Protein AF-A0A258H890-F1 (afdb_monomer_lite)

Sequence (98 aa):
MDQPDPFGFIGLTYDDVMLLPAHTDVIPSEADTTSRLTRRISVYAPLLSAAMDTVTEARMAIAMARQGGMGIMHRNLSIADQAEQVDKVKRSESGMIT

Foldseek 3Di:
DDDPDPPPDDDDDPVRDDDDDDDDPDDPVRDQQWDDPDPPDIFSHPDEWDQDPVIDFLVNQLVQVVVRHGYDHHDPDPPVVSVVRVVSNVVVPCPDPD

Structure (mmCIF, N/CA/C/O backbone):
data_AF-A0A258H890-F1
#
_entry.id   AF-A0A258H890-F1
#
loop_
_atom_site.group_PDB
_atom_site.id
_atom_site.type_symbol
_atom_site.label_atom_id
_atom_site.label_alt_id
_atom_site.label_comp_id
_atom_site.label_asym_id
_atom_site.label_entity_id
_atom_site.label_seq_id
_atom_site.pdbx_PDB_ins_code
_atom_site.Cartn_x
_atom_site.Cartn_y
_atom_site.Cartn_z
_atom_site.occupancy
_atom_site.B_iso_or_equiv
_atom_site.auth_seq_id
_atom_site.auth_comp_id
_atom_site.auth_asym_id
_atom_site.auth_atom_id
_atom_site.pdbx_PDB_model_num
ATOM 1 N N . MET A 1 1 ? 28.117 -28.118 8.928 1.00 50.97 1 MET A N 1
ATOM 2 C CA . MET A 1 1 ? 27.567 -26.767 8.693 1.00 50.97 1 MET A CA 1
ATOM 3 C C . MET A 1 1 ? 27.118 -26.207 10.041 1.00 50.97 1 MET A C 1
ATOM 5 O O . MET A 1 1 ? 25.958 -25.883 10.197 1.00 50.97 1 MET A O 1
ATOM 9 N N . ASP A 1 2 ? 28.028 -26.134 11.019 1.00 58.75 2 ASP A N 1
ATOM 10 C CA . ASP A 1 2 ? 27.706 -25.760 12.409 1.00 58.75 2 ASP A CA 1
ATOM 11 C C . ASP A 1 2 ? 28.862 -24.955 13.014 1.00 58.75 2 ASP A C 1
ATOM 13 O O . ASP A 1 2 ? 29.487 -25.355 13.994 1.00 58.75 2 ASP A O 1
ATOM 17 N N . GLN A 1 3 ? 29.202 -23.827 12.393 1.00 61.97 3 GLN A N 1
ATOM 18 C CA . GLN A 1 3 ? 30.072 -22.844 13.029 1.00 61.97 3 GLN A CA 1
ATOM 19 C C . GLN A 1 3 ? 29.418 -21.469 12.882 1.00 61.97 3 GLN A C 1
ATOM 21 O O . GLN A 1 3 ? 29.121 -21.079 11.752 1.00 61.97 3 GLN A O 1
ATOM 26 N N . PRO A 1 4 ? 29.134 -20.754 13.987 1.00 54.59 4 PRO A N 1
ATOM 27 C CA . PRO A 1 4 ? 28.651 -19.387 13.911 1.00 54.59 4 PRO A CA 1
ATOM 28 C C . PRO A 1 4 ? 29.789 -18.537 13.349 1.00 54.59 4 PRO A C 1
ATOM 30 O O . PRO A 1 4 ? 30.777 -18.282 14.034 1.00 54.59 4 PRO A O 1
ATOM 33 N N . ASP A 1 5 ? 29.670 -18.178 12.075 1.00 70.25 5 ASP A N 1
ATOM 34 C CA . ASP A 1 5 ? 30.567 -17.244 11.414 1.00 70.25 5 ASP A CA 1
ATOM 35 C C . ASP A 1 5 ? 30.194 -15.823 11.871 1.00 70.25 5 ASP A C 1
ATOM 37 O O . ASP A 1 5 ? 29.097 -15.351 11.549 1.00 70.25 5 ASP A O 1
ATOM 41 N N . PRO A 1 6 ? 31.051 -15.131 12.645 1.00 66.81 6 PRO A N 1
ATOM 42 C CA . PRO A 1 6 ? 30.797 -13.752 13.058 1.00 66.81 6 PRO A CA 1
ATOM 43 C C . PRO A 1 6 ? 30.761 -12.774 11.869 1.00 66.81 6 PRO A C 1
ATOM 45 O O . PRO A 1 6 ? 30.369 -11.623 12.046 1.00 66.81 6 PRO A O 1
ATOM 48 N N . PHE A 1 7 ? 31.127 -13.236 10.669 1.00 70.69 7 PHE A N 1
ATOM 49 C CA . PHE A 1 7 ? 31.105 -12.515 9.401 1.00 70.69 7 PHE A CA 1
ATOM 50 C C . PHE A 1 7 ? 30.182 -13.205 8.390 1.00 70.69 7 PHE A C 1
ATOM 52 O O . PHE A 1 7 ? 30.575 -13.446 7.250 1.00 70.69 7 PHE A O 1
ATOM 59 N N . GLY A 1 8 ? 28.958 -13.541 8.816 1.00 71.06 8 GLY A N 1
ATOM 60 C CA . GLY A 1 8 ? 27.928 -14.122 7.949 1.00 71.06 8 GLY A CA 1
ATOM 61 C C . GLY A 1 8 ? 27.742 -13.379 6.614 1.00 71.06 8 GLY A C 1
ATOM 62 O O . GLY A 1 8 ? 28.282 -12.298 6.392 1.00 71.06 8 GLY A O 1
ATOM 63 N N . PHE A 1 9 ? 26.967 -13.969 5.701 1.00 77.38 9 PHE A N 1
ATOM 64 C CA . PHE A 1 9 ? 26.828 -13.478 4.325 1.00 77.38 9 PHE A CA 1
ATOM 65 C C . PHE A 1 9 ? 26.611 -11.959 4.211 1.00 77.38 9 PHE A C 1
ATOM 67 O O . PHE A 1 9 ? 25.826 -11.369 4.954 1.00 77.38 9 PHE A O 1
ATOM 74 N N . ILE A 1 10 ? 27.282 -11.353 3.227 1.00 87.44 10 ILE A N 1
ATOM 75 C CA . ILE A 1 10 ? 27.157 -9.931 2.891 1.00 87.44 10 ILE A CA 1
ATOM 76 C C . ILE A 1 10 ? 25.687 -9.610 2.580 1.00 87.44 10 ILE A C 1
ATOM 78 O O . ILE A 1 10 ? 25.098 -10.197 1.672 1.00 87.44 10 ILE A O 1
ATOM 82 N N . GLY A 1 11 ? 25.105 -8.671 3.328 1.00 90.44 11 GLY A N 1
ATOM 83 C CA . GLY A 1 11 ? 23.806 -8.075 3.023 1.00 90.44 11 GLY A CA 1
ATOM 84 C C . GLY A 1 11 ? 23.969 -6.853 2.123 1.00 90.44 11 GLY A C 1
ATOM 85 O O . GLY A 1 11 ? 24.885 -6.064 2.335 1.00 90.44 11 GLY A O 1
ATOM 86 N N . LEU A 1 12 ? 23.081 -6.701 1.140 1.00 94.19 12 LEU A N 1
ATOM 87 C CA . LEU A 1 12 ? 23.015 -5.534 0.256 1.00 94.19 12 LEU A CA 1
ATOM 88 C C . LEU A 1 12 ? 21.723 -4.754 0.538 1.00 94.19 12 LEU A C 1
ATOM 90 O O . LEU A 1 12 ? 20.668 -5.363 0.732 1.00 94.19 12 LEU A O 1
ATOM 94 N N . THR A 1 13 ? 21.799 -3.425 0.546 1.00 95.69 13 THR A N 1
ATOM 95 C CA . THR A 1 13 ? 20.649 -2.509 0.575 1.00 95.69 13 THR A CA 1
ATOM 96 C C . THR A 1 13 ? 20.411 -1.874 -0.802 1.00 95.69 13 THR A C 1
ATOM 98 O O . THR A 1 13 ? 21.124 -2.158 -1.762 1.00 95.69 13 THR A O 1
ATOM 101 N N . TYR A 1 14 ? 19.391 -1.019 -0.920 1.00 96.12 14 TYR A N 1
ATOM 102 C CA . TYR A 1 14 ? 19.010 -0.381 -2.185 1.00 96.12 14 TYR A CA 1
ATOM 103 C C . TYR A 1 14 ? 20.144 0.434 -2.817 1.00 96.12 14 TYR A C 1
ATOM 105 O O . TYR A 1 14 ? 20.326 0.357 -4.026 1.00 96.12 14 TYR A O 1
ATOM 113 N N . ASP A 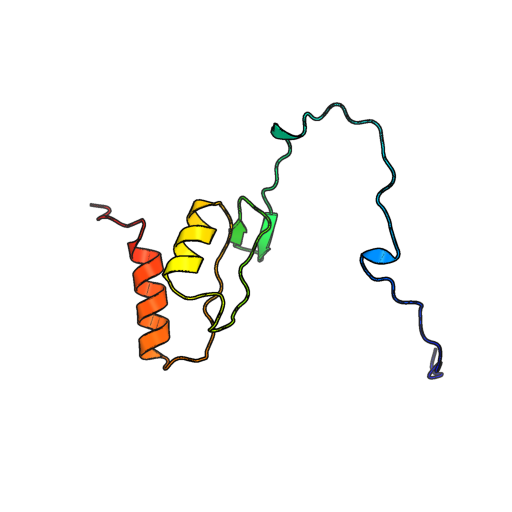1 15 ? 20.922 1.158 -2.010 1.00 97.25 15 ASP A N 1
ATOM 114 C CA . ASP A 1 15 ? 21.998 2.033 -2.497 1.00 97.25 15 ASP A CA 1
ATOM 115 C C . ASP A 1 15 ? 23.277 1.274 -2.895 1.00 97.25 15 ASP A C 1
ATOM 117 O O . ASP A 1 15 ? 24.169 1.851 -3.517 1.00 97.25 15 ASP A O 1
ATOM 121 N N . ASP A 1 16 ? 23.372 -0.022 -2.578 1.00 96.75 16 ASP A N 1
ATOM 122 C CA . ASP A 1 16 ? 24.541 -0.843 -2.917 1.00 96.75 16 ASP A CA 1
ATOM 123 C C . ASP A 1 16 ? 24.486 -1.388 -4.354 1.00 96.75 16 ASP A C 1
ATOM 125 O O . ASP A 1 16 ? 25.472 -1.934 -4.856 1.00 96.75 16 ASP A O 1
ATOM 129 N N . VAL A 1 17 ? 23.329 -1.298 -5.019 1.00 96.50 17 VAL A N 1
ATOM 130 C CA . VAL A 1 17 ? 23.080 -1.944 -6.312 1.00 96.50 17 VAL A CA 1
ATOM 131 C C . VAL A 1 17 ? 22.337 -1.032 -7.281 1.00 96.50 17 VAL A C 1
ATOM 133 O O . VAL A 1 17 ? 21.637 -0.100 -6.902 1.00 96.50 17 VAL A O 1
ATOM 136 N N . MET A 1 18 ? 22.452 -1.336 -8.571 1.00 98.00 18 MET A N 1
ATOM 137 C CA . MET A 1 18 ? 21.718 -0.654 -9.632 1.00 98.00 18 MET A CA 1
ATOM 138 C C . MET A 1 18 ? 21.232 -1.670 -10.664 1.00 98.00 18 MET A C 1
ATOM 140 O O . MET A 1 18 ? 21.907 -2.661 -10.947 1.00 98.00 18 MET A O 1
ATOM 144 N N . LEU A 1 19 ? 20.059 -1.413 -11.247 1.00 97.19 19 LEU A N 1
ATOM 145 C CA . LEU A 1 19 ? 19.549 -2.200 -12.366 1.00 97.19 19 LEU A CA 1
ATOM 146 C C . LEU A 1 19 ? 20.364 -1.901 -13.630 1.00 97.19 19 LEU A C 1
ATOM 148 O O . LEU A 1 19 ? 20.536 -0.743 -14.007 1.00 97.19 19 LEU A O 1
ATOM 152 N N . LEU A 1 20 ? 20.839 -2.949 -14.303 1.00 97.25 20 LEU A N 1
ATOM 153 C CA . LEU A 1 20 ? 21.502 -2.808 -15.597 1.00 97.25 20 LEU A CA 1
ATOM 154 C C . LEU A 1 20 ? 20.451 -2.597 -16.699 1.00 97.25 20 LEU A C 1
ATOM 156 O O . LEU A 1 20 ? 19.504 -3.384 -16.780 1.00 97.25 20 LEU A O 1
ATOM 160 N N . PRO A 1 21 ? 20.604 -1.578 -17.563 1.00 96.69 21 PRO A N 1
ATOM 161 C CA . PRO A 1 21 ? 19.721 -1.400 -18.709 1.00 96.69 21 PRO A CA 1
ATOM 162 C C . PRO A 1 21 ? 19.756 -2.609 -19.653 1.00 96.69 21 PRO A C 1
ATOM 164 O O . PRO A 1 21 ? 20.812 -3.202 -19.879 1.00 96.69 21 PRO A O 1
ATOM 167 N N . ALA A 1 22 ? 18.610 -2.936 -20.248 1.00 95.50 22 ALA A N 1
ATOM 168 C CA . ALA A 1 22 ? 18.467 -3.994 -21.244 1.00 95.50 22 ALA A CA 1
ATOM 169 C C . ALA A 1 22 ? 17.526 -3.551 -22.373 1.00 95.50 22 ALA A C 1
ATOM 171 O O . ALA A 1 22 ? 16.749 -2.608 -22.215 1.00 95.50 22 ALA A O 1
ATOM 172 N N . HIS A 1 23 ? 17.600 -4.232 -23.518 1.00 95.94 23 HIS A N 1
ATOM 173 C CA . HIS A 1 23 ? 16.693 -3.988 -24.638 1.00 95.94 23 HIS A CA 1
ATOM 174 C C . HIS A 1 23 ? 15.250 -4.348 -24.256 1.00 95.94 23 HIS A C 1
ATOM 176 O O . HIS A 1 23 ? 15.009 -5.409 -23.682 1.00 95.94 23 HIS A O 1
ATOM 182 N N . THR A 1 24 ? 14.293 -3.492 -24.611 1.00 94.75 24 THR A N 1
ATOM 183 C CA . THR A 1 24 ? 12.860 -3.736 -24.425 1.00 94.75 24 THR A CA 1
ATOM 184 C C . THR A 1 24 ? 12.064 -3.049 -25.529 1.00 94.75 24 THR A C 1
ATOM 186 O O . THR A 1 24 ? 12.382 -1.923 -25.904 1.00 94.75 24 THR A O 1
ATOM 189 N N . ASP A 1 25 ? 11.019 -3.721 -26.010 1.00 95.38 25 ASP A N 1
ATOM 190 C CA . ASP A 1 25 ? 10.023 -3.157 -26.930 1.00 95.38 25 ASP A CA 1
ATOM 191 C C . ASP A 1 25 ? 8.786 -2.617 -26.180 1.00 95.38 25 ASP A C 1
ATOM 193 O O . ASP A 1 25 ? 7.842 -2.128 -26.795 1.00 95.38 25 ASP A O 1
ATOM 197 N N . VAL A 1 26 ? 8.766 -2.717 -24.843 1.00 95.00 26 VAL A N 1
ATOM 198 C CA . VAL A 1 26 ? 7.656 -2.252 -23.998 1.00 95.00 26 VAL A CA 1
ATOM 199 C C . VAL A 1 26 ? 7.745 -0.744 -23.794 1.00 95.00 26 VAL A C 1
ATOM 201 O O . VAL A 1 26 ? 8.753 -0.232 -23.300 1.00 95.00 26 VAL A O 1
ATOM 204 N N . ILE A 1 27 ? 6.658 -0.033 -24.097 1.00 96.06 27 ILE A N 1
ATOM 205 C CA . ILE A 1 27 ? 6.526 1.389 -23.776 1.00 96.06 27 ILE A CA 1
ATOM 206 C C . ILE A 1 27 ? 6.239 1.520 -22.270 1.00 96.06 27 ILE A C 1
ATOM 208 O O . ILE A 1 27 ? 5.340 0.847 -21.770 1.00 96.06 27 ILE A O 1
ATOM 212 N N . PRO A 1 28 ? 6.933 2.397 -21.517 1.00 94.94 28 PRO A N 1
ATOM 213 C CA . PRO A 1 28 ? 6.770 2.491 -20.062 1.00 94.94 28 PRO A CA 1
ATOM 214 C C . PRO A 1 28 ? 5.326 2.673 -19.568 1.00 94.94 28 PRO A C 1
ATOM 216 O O . PRO A 1 28 ? 4.974 2.155 -18.515 1.00 94.94 28 PRO A O 1
ATOM 219 N N . SER A 1 29 ? 4.477 3.377 -20.322 1.00 95.38 29 SER A N 1
ATOM 220 C CA . SER A 1 29 ? 3.059 3.583 -19.989 1.00 95.38 29 SER A CA 1
ATOM 221 C C . SER A 1 29 ? 2.182 2.338 -20.154 1.00 95.38 29 SER A C 1
ATOM 223 O O . SER A 1 29 ? 1.052 2.332 -19.680 1.00 95.38 29 SER A O 1
ATOM 225 N N . GLU A 1 30 ? 2.675 1.313 -20.848 1.00 95.44 30 GLU A N 1
ATOM 226 C CA . GLU A 1 30 ? 1.970 0.053 -21.115 1.00 95.44 30 GLU A CA 1
ATOM 227 C C . GLU A 1 30 ? 2.409 -1.070 -20.167 1.00 95.44 30 GLU A C 1
ATOM 229 O O . GLU A 1 30 ? 1.871 -2.175 -20.220 1.00 95.44 30 GLU A O 1
ATOM 234 N N . ALA A 1 31 ? 3.388 -0.807 -19.296 1.00 95.06 31 ALA A N 1
ATOM 235 C CA . ALA A 1 31 ? 3.841 -1.777 -18.315 1.00 95.06 31 ALA A CA 1
ATOM 236 C C . ALA A 1 31 ? 2.711 -2.105 -17.322 1.00 95.06 31 ALA A C 1
ATOM 238 O O . ALA A 1 31 ? 2.216 -1.227 -16.611 1.00 95.06 31 ALA A O 1
ATOM 239 N N . ASP A 1 32 ? 2.323 -3.381 -17.243 1.00 96.50 32 ASP A N 1
ATOM 240 C CA . ASP A 1 32 ? 1.370 -3.847 -16.235 1.00 96.50 32 ASP A CA 1
ATOM 241 C C . ASP A 1 32 ? 2.039 -3.858 -14.854 1.00 96.50 32 ASP A C 1
ATOM 243 O O . ASP A 1 32 ? 3.037 -4.545 -14.626 1.00 96.50 32 ASP A O 1
ATOM 247 N N . THR A 1 33 ? 1.483 -3.080 -13.929 1.00 96.75 33 THR A N 1
ATOM 248 C CA . THR A 1 33 ? 1.966 -2.973 -12.544 1.00 96.75 33 THR A CA 1
ATOM 249 C C . THR A 1 33 ? 1.108 -3.773 -11.562 1.00 96.75 33 THR A C 1
ATOM 251 O O . THR A 1 33 ? 1.397 -3.806 -10.359 1.00 96.75 33 THR A O 1
ATOM 254 N N . THR A 1 34 ? 0.100 -4.492 -12.064 1.00 98.00 34 THR A N 1
ATOM 255 C CA . THR A 1 34 ? -0.768 -5.344 -11.257 1.00 98.00 34 THR A CA 1
ATOM 256 C C . THR A 1 34 ? 0.064 -6.360 -10.489 1.00 98.00 34 THR A C 1
ATOM 258 O O . THR A 1 34 ? 0.867 -7.108 -11.043 1.00 98.00 34 THR A O 1
ATOM 261 N N . SER A 1 35 ? -0.138 -6.402 -9.177 1.00 97.44 35 SER A N 1
ATOM 262 C CA . SER A 1 35 ? 0.675 -7.201 -8.271 1.00 97.44 35 SER A CA 1
ATOM 263 C C . SER A 1 35 ? -0.187 -7.986 -7.299 1.00 97.44 35 SER A C 1
ATOM 265 O O . SER A 1 35 ? -1.224 -7.530 -6.813 1.00 97.44 35 SER A O 1
ATOM 267 N N . ARG A 1 36 ? 0.244 -9.209 -6.995 1.00 98.00 36 ARG A N 1
ATOM 268 C CA . ARG A 1 36 ? -0.474 -10.113 -6.098 1.00 98.00 36 ARG A CA 1
ATOM 269 C C . ARG A 1 36 ? 0.047 -9.960 -4.671 1.00 98.00 36 ARG A C 1
ATOM 271 O O . ARG A 1 36 ? 1.118 -10.462 -4.348 1.00 98.00 36 ARG A O 1
ATOM 278 N N . LEU A 1 37 ? -0.739 -9.314 -3.811 1.00 96.75 37 LEU A N 1
ATOM 279 C CA . LEU A 1 37 ? -0.391 -9.089 -2.404 1.00 96.75 37 LEU A CA 1
ATOM 280 C C . LEU A 1 37 ? -0.532 -10.361 -1.556 1.00 96.75 37 LEU A C 1
ATOM 282 O O . LEU A 1 37 ? 0.288 -10.641 -0.688 1.00 96.75 37 LEU A O 1
ATOM 286 N N . THR A 1 38 ? -1.593 -11.140 -1.782 1.00 97.31 38 THR A N 1
ATOM 287 C CA . THR A 1 38 ? -1.823 -12.407 -1.068 1.00 97.31 38 THR A CA 1
ATOM 288 C C . THR A 1 38 ? -2.290 -13.498 -2.023 1.00 97.31 38 THR A C 1
ATOM 290 O O . THR A 1 38 ? -2.529 -13.269 -3.208 1.00 97.31 38 THR A O 1
ATOM 293 N N . ARG A 1 39 ? -2.535 -14.714 -1.515 1.00 97.88 39 ARG A N 1
ATOM 294 C CA . ARG A 1 39 ? -3.137 -15.777 -2.335 1.00 97.88 39 ARG A CA 1
ATOM 295 C C . ARG A 1 39 ? -4.490 -15.386 -2.950 1.00 97.88 39 ARG A C 1
ATOM 297 O O . ARG A 1 39 ? -4.866 -16.007 -3.937 1.00 97.88 39 ARG A O 1
ATOM 304 N N . ARG A 1 40 ? -5.209 -14.410 -2.389 1.00 98.06 40 ARG A N 1
ATOM 305 C CA . ARG A 1 40 ? -6.579 -14.052 -2.798 1.00 98.06 40 ARG A CA 1
ATOM 306 C C . ARG A 1 40 ? -6.770 -12.571 -3.130 1.00 98.06 40 ARG A C 1
ATOM 308 O O . ARG A 1 40 ? -7.878 -12.185 -3.472 1.00 98.06 40 ARG A O 1
ATOM 315 N N . ILE A 1 41 ? -5.735 -11.748 -2.982 1.00 96.31 41 ILE A N 1
ATOM 316 C CA . ILE A 1 41 ? -5.835 -10.293 -3.117 1.00 96.31 41 ILE A CA 1
ATOM 317 C C . ILE A 1 41 ? -4.768 -9.825 -4.099 1.00 96.31 41 ILE A C 1
ATOM 319 O O . ILE A 1 41 ? -3.579 -10.071 -3.874 1.00 96.31 41 ILE A O 1
ATOM 323 N N . SER A 1 42 ? -5.215 -9.129 -5.138 1.00 97.81 42 SER A N 1
ATOM 324 C CA . SER A 1 42 ? -4.379 -8.401 -6.091 1.00 97.81 42 SER A CA 1
ATOM 325 C C . SER A 1 42 ? -4.662 -6.905 -5.980 1.00 97.81 42 SER A C 1
ATOM 327 O O . SER A 1 42 ? -5.765 -6.509 -5.604 1.00 97.81 42 SER A O 1
A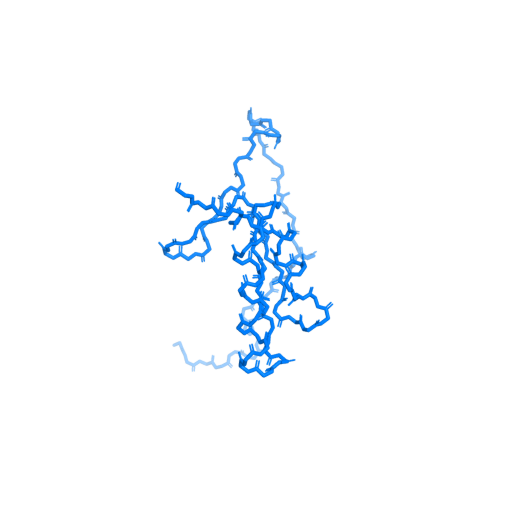TOM 329 N N . VAL A 1 43 ? -3.658 -6.095 -6.293 1.00 97.31 43 VAL A N 1
ATOM 330 C CA . VAL A 1 43 ? -3.713 -4.630 -6.357 1.00 97.31 43 VAL A CA 1
ATOM 331 C C . VAL A 1 43 ? -3.247 -4.191 -7.743 1.00 97.31 43 VAL A C 1
ATOM 333 O O . VAL A 1 43 ? -2.405 -4.862 -8.337 1.00 97.31 43 VAL A O 1
ATOM 336 N N . TYR A 1 44 ? -3.794 -3.096 -8.266 1.00 97.44 44 TYR A N 1
ATOM 337 C CA . TYR A 1 44 ? -3.413 -2.574 -9.584 1.00 97.44 44 TYR A CA 1
ATOM 338 C C . TYR A 1 44 ? -2.060 -1.861 -9.558 1.00 97.44 44 TYR A C 1
ATOM 340 O O . TYR A 1 44 ? -1.351 -1.884 -10.553 1.00 97.44 44 TYR A O 1
ATOM 348 N N . ALA A 1 45 ? -1.685 -1.281 -8.417 1.00 97.06 45 ALA A N 1
ATOM 349 C CA . ALA A 1 45 ? -0.365 -0.710 -8.178 1.00 97.06 45 ALA A CA 1
ATOM 350 C C . ALA A 1 45 ? 0.294 -1.413 -6.976 1.00 97.06 45 ALA A C 1
ATOM 352 O O . ALA A 1 45 ? -0.379 -1.621 -5.960 1.00 97.06 45 ALA A O 1
ATOM 353 N N . PRO A 1 46 ? 1.602 -1.739 -7.018 1.00 97.38 46 PRO A N 1
ATOM 354 C CA . PRO A 1 46 ? 2.316 -2.445 -5.949 1.00 97.38 46 PRO A CA 1
ATOM 355 C C . PRO A 1 46 ? 2.664 -1.515 -4.774 1.00 97.38 46 PRO A C 1
ATOM 357 O O . PRO A 1 46 ? 3.785 -1.515 -4.271 1.00 97.38 46 PRO A O 1
ATOM 360 N N . LEU A 1 47 ? 1.708 -0.690 -4.345 1.00 97.81 47 LEU A N 1
ATOM 361 C CA . LEU A 1 47 ? 1.888 0.337 -3.327 1.00 97.81 47 LEU A CA 1
ATOM 362 C C . LEU A 1 47 ? 0.912 0.129 -2.173 1.00 97.81 47 LEU A C 1
ATOM 364 O O . LEU A 1 47 ? -0.306 0.026 -2.356 1.00 97.81 47 LEU A O 1
ATOM 368 N N . LEU A 1 48 ? 1.470 0.094 -0.965 1.00 98.12 48 LEU A N 1
ATOM 369 C CA . LEU A 1 48 ? 0.729 -0.036 0.279 1.00 98.12 48 LEU A CA 1
ATOM 370 C C . LEU A 1 48 ? 1.125 1.077 1.242 1.00 98.12 48 LEU A C 1
ATOM 372 O O . LEU A 1 48 ? 2.308 1.388 1.370 1.00 98.12 48 LEU A O 1
ATOM 376 N N . SER A 1 49 ? 0.153 1.651 1.951 1.00 98.19 49 SER A N 1
ATOM 377 C CA . SER A 1 49 ? 0.456 2.610 3.014 1.00 98.19 49 SER A CA 1
ATOM 378 C C . SER A 1 49 ? 0.744 1.892 4.334 1.00 98.19 49 SER A C 1
ATOM 380 O O . SER A 1 49 ? 0.126 0.877 4.667 1.00 98.19 49 SER A O 1
ATOM 382 N N . ALA A 1 50 ? 1.705 2.422 5.094 1.00 98.19 50 ALA A N 1
ATOM 383 C CA . ALA A 1 50 ? 2.137 1.834 6.356 1.00 98.19 50 ALA A CA 1
ATOM 384 C C . ALA A 1 50 ? 1.023 1.866 7.415 1.00 98.19 50 ALA A C 1
ATOM 386 O O . ALA A 1 50 ? 0.280 2.843 7.524 1.00 98.19 50 ALA A O 1
ATOM 387 N N . ALA A 1 51 ? 0.958 0.825 8.248 1.00 97.25 51 ALA A N 1
ATOM 388 C CA . ALA A 1 51 ? -0.003 0.691 9.344 1.00 97.25 51 ALA A CA 1
ATOM 389 C C . ALA A 1 51 ? 0.377 1.547 10.570 1.00 97.25 51 ALA A C 1
ATOM 391 O O . ALA A 1 51 ? 0.559 1.032 11.675 1.00 97.25 51 ALA A O 1
ATOM 392 N N . MET A 1 52 ? 0.526 2.856 10.366 1.00 98.12 52 MET A N 1
ATOM 393 C CA . MET A 1 52 ? 0.936 3.837 11.373 1.00 98.12 52 MET A CA 1
ATOM 394 C C . MET A 1 52 ? -0.153 4.896 11.555 1.00 98.12 52 MET A C 1
ATOM 396 O O . MET A 1 52 ? -0.804 5.279 10.585 1.00 98.12 52 MET A O 1
ATOM 400 N N . ASP A 1 53 ? -0.343 5.363 12.786 1.00 96.50 53 ASP A N 1
ATOM 401 C CA . ASP A 1 53 ? -1.349 6.376 13.147 1.00 96.50 53 ASP A CA 1
ATOM 402 C C . ASP A 1 53 ? -1.147 7.706 12.420 1.00 96.50 53 ASP A C 1
ATOM 404 O O . ASP A 1 53 ? -2.099 8.329 11.966 1.00 96.50 53 ASP A O 1
ATOM 408 N N . THR A 1 54 ? 0.102 8.103 12.217 1.00 96.50 54 THR A N 1
ATOM 409 C CA . THR A 1 54 ? 0.459 9.310 11.464 1.00 96.50 54 THR A CA 1
ATOM 410 C C . THR A 1 54 ? 0.336 9.156 9.948 1.00 96.50 54 THR A C 1
ATOM 412 O O . THR A 1 54 ? 0.497 10.139 9.225 1.00 96.50 54 THR A O 1
ATOM 415 N N . VAL A 1 55 ? 0.065 7.946 9.448 1.00 97.75 55 VAL A N 1
ATOM 416 C CA . VAL A 1 55 ? 0.077 7.643 8.010 1.00 97.75 55 VAL A CA 1
ATOM 417 C C . VAL A 1 55 ? -1.306 7.245 7.509 1.00 97.75 55 VAL A C 1
ATOM 419 O O . VAL A 1 55 ? -1.799 7.843 6.552 1.00 97.75 55 VAL A O 1
ATOM 422 N N . THR A 1 56 ? -1.937 6.239 8.121 1.00 98.25 56 THR A N 1
ATOM 423 C CA . THR A 1 56 ? -3.090 5.566 7.513 1.00 98.25 56 THR A CA 1
ATOM 424 C C . THR A 1 56 ? -4.311 5.500 8.418 1.00 98.25 56 THR A C 1
ATOM 426 O O . THR A 1 56 ? -4.493 4.541 9.159 1.00 98.25 56 THR A O 1
ATOM 429 N N . GLU A 1 57 ? -5.225 6.445 8.218 1.00 98.19 57 GLU A N 1
ATOM 430 C CA . GLU A 1 57 ? -6.636 6.355 8.620 1.00 98.19 57 GLU A CA 1
ATOM 431 C C . GLU A 1 57 ? -7.543 6.238 7.376 1.00 98.19 57 GLU A C 1
ATOM 433 O O . GLU A 1 57 ? -7.049 6.130 6.245 1.00 98.19 57 GLU A O 1
ATOM 438 N N . ALA A 1 58 ? -8.873 6.288 7.540 1.00 97.81 58 ALA A N 1
ATOM 439 C CA . ALA A 1 58 ? -9.828 6.080 6.448 1.00 97.81 58 ALA A CA 1
ATOM 440 C C . ALA A 1 58 ? -9.538 6.943 5.214 1.00 97.81 58 ALA A C 1
ATOM 442 O O . ALA A 1 58 ? -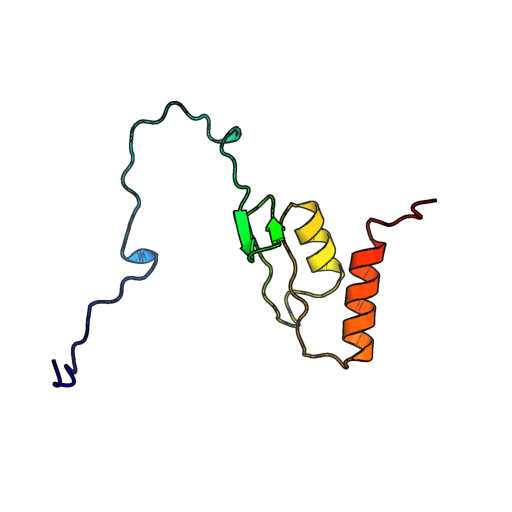9.548 6.437 4.094 1.00 97.81 58 ALA A O 1
ATOM 443 N N . ARG A 1 59 ? -9.210 8.230 5.397 1.00 97.19 59 ARG A N 1
ATOM 444 C CA . ARG A 1 59 ? -8.915 9.139 4.277 1.00 97.19 59 ARG A CA 1
ATOM 445 C C . ARG A 1 59 ? -7.762 8.634 3.405 1.00 97.19 59 ARG A C 1
ATOM 447 O O . ARG A 1 59 ? -7.876 8.658 2.182 1.00 97.19 59 ARG A O 1
ATOM 454 N N . MET A 1 60 ? -6.671 8.180 4.026 1.00 98.12 60 MET A N 1
ATOM 455 C CA . MET A 1 60 ? -5.508 7.669 3.298 1.00 98.12 60 MET A CA 1
ATOM 456 C C . MET A 1 60 ? -5.838 6.343 2.616 1.00 98.12 60 MET A C 1
ATOM 458 O O . MET A 1 60 ? -5.530 6.171 1.443 1.00 98.12 60 MET A O 1
ATOM 462 N N . ALA A 1 61 ? -6.521 5.422 3.299 1.00 97.94 61 ALA A N 1
ATOM 463 C CA . ALA A 1 61 ? -6.869 4.142 2.689 1.00 97.94 61 ALA A CA 1
ATOM 464 C C . ALA A 1 61 ? -7.827 4.272 1.499 1.00 97.94 61 ALA A C 1
ATOM 466 O O . ALA A 1 61 ? -7.654 3.558 0.513 1.00 97.94 61 ALA A O 1
ATOM 467 N N . ILE A 1 62 ? -8.778 5.210 1.549 1.00 97.50 62 ILE A N 1
ATOM 468 C CA . ILE A 1 62 ? -9.642 5.542 0.406 1.00 97.50 62 ILE A CA 1
ATOM 469 C C . ILE A 1 62 ? -8.803 6.083 -0.756 1.00 97.50 62 ILE A C 1
ATOM 471 O O . ILE A 1 62 ? -8.983 5.660 -1.896 1.00 97.50 62 ILE A O 1
ATOM 475 N N . ALA A 1 63 ? -7.871 7.002 -0.483 1.00 97.25 63 ALA A N 1
ATOM 476 C CA . ALA A 1 63 ? -6.999 7.559 -1.513 1.00 97.25 63 ALA A CA 1
ATOM 477 C C . ALA A 1 63 ? -6.114 6.480 -2.158 1.00 97.25 63 ALA A C 1
ATOM 479 O O . ALA A 1 63 ? -6.054 6.402 -3.382 1.00 97.25 63 ALA A O 1
ATOM 480 N N . MET A 1 64 ? -5.500 5.609 -1.351 1.00 97.31 64 MET A N 1
ATOM 481 C CA . MET A 1 64 ? -4.694 4.485 -1.834 1.00 97.31 64 MET A CA 1
ATOM 482 C C . MET A 1 64 ? -5.510 3.547 -2.722 1.00 97.31 64 MET A C 1
ATOM 484 O O . MET A 1 64 ? -5.061 3.213 -3.815 1.00 97.31 64 MET A O 1
ATOM 488 N N . ALA A 1 65 ? -6.718 3.169 -2.290 1.00 96.06 65 ALA A N 1
ATOM 489 C CA . ALA A 1 65 ? -7.602 2.302 -3.067 1.00 96.06 65 ALA A CA 1
ATOM 490 C C . ALA A 1 65 ? -7.960 2.917 -4.431 1.00 96.06 65 ALA A C 1
ATOM 492 O O . ALA A 1 65 ? -7.861 2.241 -5.452 1.00 96.06 65 ALA A O 1
ATOM 493 N N . ARG A 1 66 ? -8.279 4.219 -4.472 1.00 95.19 66 ARG A N 1
ATOM 494 C CA . ARG A 1 66 ? -8.577 4.948 -5.721 1.00 95.19 66 ARG A CA 1
ATOM 495 C C . ARG A 1 66 ? -7.391 5.041 -6.682 1.00 95.19 66 ARG A C 1
ATOM 497 O O . ARG A 1 66 ? -7.600 5.177 -7.880 1.00 95.19 66 ARG A O 1
ATOM 504 N N . GLN A 1 67 ? -6.163 4.988 -6.168 1.00 96.25 67 GLN A N 1
ATOM 505 C CA . GLN A 1 67 ? -4.935 4.944 -6.972 1.00 96.25 67 GLN A CA 1
ATOM 506 C C . GLN A 1 67 ? -4.509 3.507 -7.328 1.00 96.25 67 GLN A C 1
ATOM 508 O O . GLN A 1 67 ? -3.416 3.298 -7.845 1.00 96.25 67 GLN A O 1
ATOM 513 N N . GLY A 1 68 ? -5.345 2.504 -7.037 1.00 95.81 68 GLY A N 1
ATOM 514 C CA . GLY A 1 68 ? -5.068 1.100 -7.343 1.00 95.81 68 GLY A CA 1
ATOM 515 C C . GLY A 1 68 ? -4.197 0.373 -6.313 1.00 95.81 68 GLY A C 1
ATOM 516 O O . GLY A 1 68 ? -3.879 -0.798 -6.521 1.00 95.81 68 GLY A O 1
ATOM 517 N N . GLY A 1 69 ? -3.822 1.035 -5.216 1.00 97.19 69 GLY A N 1
ATOM 518 C CA . GLY A 1 69 ? -3.066 0.462 -4.102 1.00 97.19 69 GLY A CA 1
ATOM 519 C C . GLY A 1 69 ? -3.954 -0.000 -2.941 1.00 97.19 69 GLY A C 1
ATOM 520 O O . GLY A 1 69 ? -5.162 -0.190 -3.079 1.00 97.19 69 GLY A O 1
ATOM 521 N N . MET A 1 70 ? -3.356 -0.175 -1.759 1.00 97.75 70 MET A N 1
ATOM 522 C CA . MET A 1 70 ? -4.076 -0.584 -0.545 1.00 97.75 70 MET A CA 1
ATOM 523 C C . MET A 1 70 ? -3.609 0.188 0.692 1.00 97.75 70 MET A C 1
ATOM 525 O O . MET A 1 70 ? -2.414 0.317 0.941 1.00 97.75 70 MET A O 1
ATOM 529 N N . GLY A 1 71 ? -4.553 0.666 1.505 1.00 97.88 71 GLY A N 1
ATOM 530 C CA . GLY A 1 71 ? -4.235 1.229 2.818 1.00 97.88 71 GLY A CA 1
ATOM 531 C C . GLY A 1 71 ? -4.392 0.215 3.945 1.00 97.88 71 GLY A C 1
ATOM 532 O O . GLY A 1 71 ? -5.421 -0.457 4.022 1.00 97.88 71 GLY A O 1
ATOM 533 N N . ILE A 1 72 ? -3.401 0.125 4.836 1.00 97.94 72 ILE A N 1
ATOM 534 C CA . ILE A 1 72 ? -3.452 -0.745 6.018 1.00 97.94 72 ILE A CA 1
ATOM 535 C C . ILE A 1 72 ? -3.760 0.0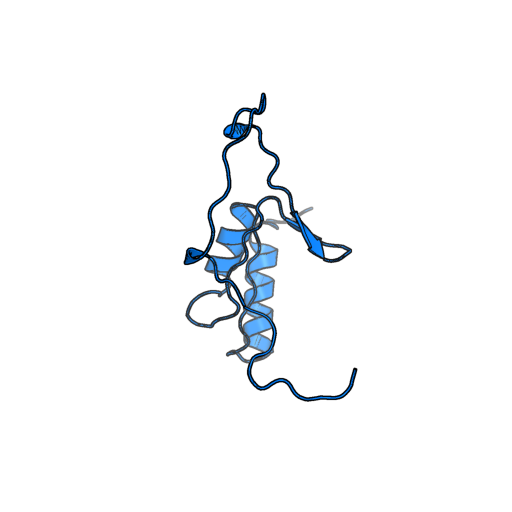87 7.262 1.00 97.94 72 ILE A C 1
ATOM 537 O O . ILE A 1 72 ? -2.982 0.960 7.636 1.00 97.94 72 ILE A O 1
ATOM 541 N N . MET A 1 73 ? -4.887 -0.195 7.919 1.00 97.56 73 MET A N 1
ATOM 542 C CA . MET A 1 73 ? -5.263 0.488 9.160 1.00 97.56 73 MET A CA 1
ATOM 543 C C . MET A 1 73 ? -4.247 0.197 10.265 1.00 97.56 73 MET A C 1
ATOM 545 O O . MET A 1 73 ? -3.920 -0.959 10.544 1.00 97.56 73 MET A O 1
ATOM 549 N N . HIS A 1 74 ? -3.782 1.248 10.929 1.00 98.12 74 HIS A N 1
ATOM 550 C CA . HIS A 1 74 ? -3.002 1.116 12.153 1.00 98.12 74 HIS A CA 1
ATOM 551 C C . HIS A 1 74 ? -3.861 0.593 13.316 1.00 98.12 74 HIS A C 1
ATOM 553 O O . HIS A 1 74 ? -5.090 0.569 13.252 1.00 98.12 74 HIS A O 1
ATOM 559 N N . ARG A 1 75 ? -3.201 0.181 14.404 1.00 95.75 75 ARG A N 1
ATOM 560 C CA . ARG A 1 75 ? -3.839 -0.392 15.607 1.00 95.75 75 ARG A CA 1
ATOM 561 C C . ARG A 1 75 ? -3.838 0.534 16.828 1.00 95.75 75 ARG A C 1
ATOM 563 O O . ARG A 1 75 ? -4.082 0.068 17.933 1.00 95.75 75 ARG A O 1
ATOM 570 N N . ASN A 1 76 ? -3.506 1.814 16.649 1.00 97.06 76 ASN A N 1
ATOM 571 C CA . ASN A 1 76 ? -3.479 2.802 17.739 1.00 97.06 76 ASN A CA 1
ATOM 572 C C . ASN A 1 76 ? -4.866 3.447 17.918 1.00 97.06 76 ASN A C 1
ATOM 574 O O . ASN A 1 76 ? -5.014 4.661 17.865 1.00 97.06 76 ASN A O 1
ATOM 578 N N . LEU A 1 77 ? -5.885 2.597 18.015 1.00 95.38 77 LEU A N 1
ATOM 579 C CA . LEU A 1 77 ? -7.303 2.926 18.124 1.00 95.38 77 LEU A CA 1
ATOM 580 C C . LEU A 1 77 ? -7.966 1.853 18.987 1.00 95.38 77 LEU A C 1
ATOM 582 O O . LEU A 1 77 ? -7.452 0.735 19.100 1.00 95.38 77 LEU A O 1
ATOM 586 N N . SER A 1 78 ? -9.132 2.158 19.559 1.00 98.19 78 SER A N 1
ATOM 587 C CA . SER A 1 78 ? -9.972 1.090 20.094 1.00 98.19 78 SER A CA 1
ATOM 588 C C . SER A 1 78 ? -10.451 0.178 18.953 1.00 98.19 78 SER A C 1
ATOM 590 O O . SER A 1 78 ? -10.484 0.576 17.786 1.00 98.19 78 SER A O 1
ATOM 592 N N . ILE A 1 79 ? -10.850 -1.055 19.278 1.00 98.12 79 ILE A N 1
ATOM 593 C CA . ILE A 1 79 ? -11.408 -1.990 18.284 1.00 98.12 79 ILE A CA 1
ATOM 594 C C . ILE A 1 79 ? -12.633 -1.373 17.587 1.00 98.12 79 ILE A C 1
ATOM 596 O O . ILE A 1 79 ? -12.801 -1.539 16.380 1.00 98.12 79 ILE A O 1
ATOM 600 N N . ALA A 1 80 ? -13.466 -0.642 18.337 1.00 98.25 80 ALA A N 1
ATOM 601 C CA . ALA A 1 80 ? -14.654 0.021 17.809 1.00 98.25 80 ALA A CA 1
ATOM 602 C C . ALA A 1 80 ? -14.286 1.133 16.815 1.00 98.25 80 ALA A C 1
ATOM 604 O O . ALA A 1 80 ? -14.812 1.153 15.704 1.00 98.25 80 ALA A O 1
ATOM 605 N N . ASP A 1 81 ? -13.328 1.992 17.172 1.00 97.94 81 ASP A N 1
ATOM 606 C CA . ASP A 1 81 ? -12.912 3.099 16.305 1.00 97.94 81 ASP A CA 1
ATOM 607 C C . ASP A 1 81 ? -12.223 2.582 15.037 1.00 97.94 81 ASP A C 1
ATOM 609 O O . ASP A 1 81 ? -12.478 3.074 13.938 1.00 97.94 81 ASP A O 1
ATOM 613 N N . GLN A 1 82 ? -11.383 1.546 15.154 1.00 98.19 82 GLN A N 1
ATOM 614 C CA . GLN A 1 82 ? -10.761 0.920 13.988 1.00 98.19 82 GLN A CA 1
ATOM 615 C C . GLN A 1 82 ? -11.820 0.317 13.051 1.00 98.19 82 GLN A C 1
ATOM 617 O O . GLN A 1 82 ? -11.731 0.485 11.833 1.00 98.19 82 GLN A O 1
ATOM 622 N N . ALA A 1 83 ? -12.840 -0.352 13.598 1.00 97.94 83 ALA A N 1
ATOM 623 C CA . ALA A 1 83 ? -13.947 -0.886 12.809 1.00 97.94 83 ALA A CA 1
ATOM 624 C C . ALA A 1 83 ? -14.738 0.227 12.101 1.00 97.94 83 ALA A C 1
ATOM 626 O O . ALA A 1 83 ? -15.083 0.071 10.930 1.00 97.94 83 ALA A O 1
ATOM 627 N N . GLU A 1 84 ? -14.960 1.370 12.756 1.00 97.38 84 GLU A N 1
ATOM 628 C CA . GLU A 1 84 ? -15.603 2.537 12.143 1.00 97.38 84 GLU A CA 1
ATOM 629 C C . GLU A 1 84 ? -14.764 3.118 10.990 1.00 97.38 84 GLU A C 1
ATOM 631 O O . GLU A 1 84 ? -15.301 3.454 9.933 1.00 97.38 84 GLU A O 1
ATOM 636 N N . GLN A 1 85 ? -13.438 3.200 11.148 1.00 97.31 85 GLN A N 1
ATOM 637 C CA . GLN A 1 85 ? -12.532 3.622 10.071 1.00 97.31 85 GLN A 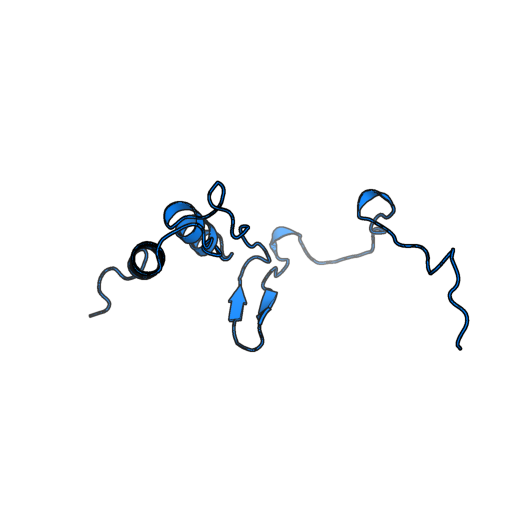CA 1
ATOM 638 C C . GLN A 1 85 ? -12.619 2.676 8.867 1.00 97.31 85 GLN A C 1
ATOM 640 O O . GLN A 1 85 ? -12.731 3.133 7.729 1.00 97.31 85 GLN A O 1
ATOM 645 N N . VAL A 1 86 ? -12.629 1.359 9.102 1.00 96.88 86 VAL A N 1
ATOM 646 C CA . VAL A 1 86 ? -12.806 0.359 8.038 1.00 96.88 86 VAL A CA 1
ATOM 647 C C . VAL A 1 86 ? -14.164 0.522 7.354 1.00 96.88 86 VAL A C 1
ATOM 649 O O . VAL A 1 86 ? -14.225 0.535 6.124 1.00 96.88 86 VAL A O 1
ATOM 652 N N . ASP A 1 87 ? -15.242 0.696 8.117 1.00 96.62 87 ASP A N 1
ATOM 653 C CA . ASP A 1 87 ? -16.592 0.888 7.580 1.00 96.62 87 ASP A CA 1
ATOM 654 C C . ASP A 1 87 ? -16.673 2.132 6.678 1.00 96.62 87 ASP A C 1
ATOM 656 O O . ASP A 1 87 ? -17.160 2.053 5.548 1.00 96.62 87 ASP A O 1
ATOM 660 N N . LYS A 1 88 ? -16.072 3.257 7.096 1.00 96.19 88 LYS A N 1
ATOM 661 C CA . LYS A 1 88 ? -15.937 4.471 6.265 1.00 96.19 88 LYS A CA 1
ATOM 662 C C . LYS A 1 88 ? -15.245 4.188 4.930 1.00 96.19 88 LYS A C 1
ATOM 664 O O . LYS A 1 88 ? -15.721 4.641 3.889 1.00 96.19 88 LYS A O 1
ATOM 669 N N . VAL A 1 89 ? -14.149 3.422 4.936 1.00 96.31 89 VAL A N 1
ATOM 670 C CA . VAL A 1 89 ? -13.437 3.041 3.702 1.00 96.31 89 VAL A CA 1
ATOM 671 C C . VAL A 1 89 ? -14.339 2.204 2.800 1.00 96.31 89 VAL A C 1
ATOM 673 O O . VAL A 1 89 ? -14.461 2.501 1.612 1.00 96.31 89 VAL A O 1
ATOM 676 N N . LYS A 1 90 ? -15.012 1.184 3.344 1.00 95.06 90 LYS A N 1
ATOM 677 C CA . LYS A 1 90 ? -15.877 0.294 2.557 1.00 95.06 90 LYS A CA 1
ATOM 678 C C . LYS A 1 90 ? -17.068 1.031 1.942 1.00 95.06 90 LYS A C 1
ATOM 680 O O . LYS A 1 90 ? -17.403 0.747 0.793 1.00 95.06 90 LYS A O 1
ATOM 685 N N . ARG A 1 91 ? -17.637 2.007 2.656 1.00 93.31 91 ARG A N 1
ATOM 686 C CA . ARG A 1 91 ? -18.746 2.865 2.198 1.00 93.31 91 ARG A CA 1
ATOM 687 C C . ARG A 1 91 ? -18.343 3.945 1.191 1.00 93.31 91 ARG A C 1
ATOM 689 O O . ARG A 1 91 ? -19.208 4.471 0.504 1.00 93.31 91 ARG A O 1
ATOM 696 N N . SER A 1 92 ? -17.053 4.266 1.074 1.00 88.00 92 SER A N 1
ATOM 697 C CA . SER A 1 92 ? -16.571 5.378 0.235 1.00 88.00 92 SER A CA 1
ATOM 698 C C . SER A 1 92 ? -16.807 5.214 -1.274 1.00 88.00 92 SER A C 1
ATOM 700 O O . SER A 1 92 ? -16.838 6.217 -1.988 1.00 88.00 92 SER A O 1
ATOM 702 N N . GLU A 1 93 ? -16.988 3.980 -1.751 1.00 71.12 93 GLU A N 1
ATOM 703 C CA . GLU A 1 93 ? -17.398 3.670 -3.131 1.00 71.12 93 GLU A CA 1
ATOM 704 C C . GLU A 1 93 ? -18.747 2.952 -3.206 1.00 71.12 93 GLU A C 1
ATOM 706 O O . GLU A 1 93 ? -19.394 2.975 -4.249 1.00 71.12 93 GLU A O 1
ATOM 711 N N . SER A 1 94 ? -19.227 2.378 -2.098 1.00 56.50 94 SER A N 1
ATOM 712 C CA . SER A 1 94 ? -20.588 1.846 -2.013 1.00 56.50 94 SER A CA 1
ATOM 713 C C . SER A 1 94 ? -21.581 2.952 -1.645 1.00 56.50 94 SER A C 1
ATOM 715 O O . SER A 1 94 ? -22.278 2.903 -0.634 1.00 56.50 94 SER A O 1
ATOM 717 N N . GLY A 1 95 ? -21.697 3.947 -2.529 1.00 46.41 95 GLY A N 1
ATOM 718 C CA . GLY A 1 95 ? -23.003 4.561 -2.736 1.00 46.41 95 GLY A CA 1
ATOM 719 C C . GLY A 1 95 ? -23.940 3.445 -3.196 1.00 46.41 95 GLY A C 1
ATOM 720 O O . GLY A 1 95 ? -23.739 2.919 -4.280 1.00 46.41 95 GLY A O 1
ATOM 721 N N . MET A 1 96 ? -24.846 3.014 -2.312 1.00 36.88 96 MET A N 1
ATOM 722 C CA . MET A 1 96 ? -25.922 2.029 -2.515 1.00 36.88 96 MET A CA 1
ATOM 723 C C . MET A 1 96 ? -25.858 1.223 -3.825 1.00 36.88 96 MET A C 1
ATOM 725 O O . MET A 1 96 ? -26.351 1.664 -4.861 1.00 36.88 96 MET A O 1
ATOM 729 N N . ILE A 1 97 ? -25.344 -0.005 -3.755 1.00 36.69 97 ILE A N 1
ATOM 730 C CA . ILE A 1 97 ? -25.691 -1.022 -4.752 1.00 36.69 97 ILE A CA 1
ATOM 731 C C . ILE A 1 97 ? -27.127 -1.446 -4.408 1.00 36.69 97 ILE A C 1
ATOM 733 O O . ILE A 1 97 ? -27.335 -2.093 -3.381 1.0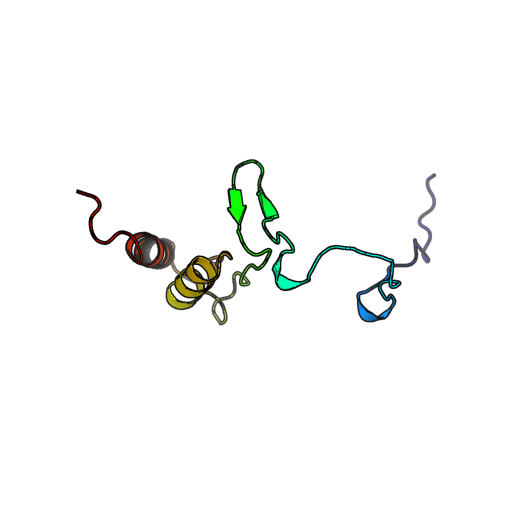0 36.69 97 ILE A O 1
ATOM 737 N N . THR A 1 98 ? -28.103 -0.980 -5.195 1.00 34.19 98 THR A N 1
ATOM 738 C CA . THR A 1 98 ? -29.489 -1.491 -5.191 1.00 34.19 98 THR A CA 1
ATOM 739 C C . THR A 1 98 ? -29.598 -2.607 -6.216 1.00 34.19 98 THR A C 1
ATOM 741 O O . THR A 1 98 ? -28.950 -2.464 -7.278 1.00 34.19 98 THR A O 1
#

Radius of gyration: 20.1 Å; chains: 1; bounding box: 61×36×47 Å

pLDDT: mean 90.64, std 15.12, range [34.19, 98.25]

Secondary structure (DSSP, 8-state):
-----TT-S----GGG--PPP------GGG----EE-SSS-EESSS-EE-S-TTT-SHHHHHHHHHTT-EEPPPSSS-HHHHHHHHHHHHHTT-S---